Protein AF-T0RMU0-F1 (afdb_monomer_lite)

Secondary structure (DSSP, 8-state):
-------EEEEEE-TTT-SEEEEEEE-GGGGGSBHHHHHHHTT-----TTTTSSSS---EEETTEETTT-BHHHHTT-

Sequence (78 aa):
MRPSENFKELIIYGAASKSEVKHILITDEDLDIKLMDLLIDHGLPIASSCSGANICKLCMVTDEVISCQNTLRDYLKK

Structure (mmCIF, N/CA/C/O backbone):
data_AF-T0RMU0-F1
#
_entry.id   AF-T0RMU0-F1
#
loop_
_atom_site.group_PDB
_atom_site.id
_atom_site.type_symbol
_atom_site.label_atom_id
_atom_site.label_alt_id
_atom_site.label_comp_id
_atom_site.label_asym_id
_atom_site.label_entity_id
_atom_site.label_seq_id
_atom_site.pdbx_PDB_ins_code
_atom_site.Cartn_x
_atom_site.Cartn_y
_atom_site.Cartn_z
_atom_site.occupancy
_atom_site.B_iso_or_equiv
_atom_site.auth_seq_id
_atom_site.auth_comp_id
_atom_site.auth_asym_id
_atom_site.auth_atom_id
_atom_site.pdbx_PDB_model_num
ATOM 1 N N . MET A 1 1 ? -25.181 2.603 22.660 1.00 40.03 1 MET A N 1
ATOM 2 C CA . MET A 1 1 ? -23.777 2.947 22.364 1.00 40.03 1 MET A CA 1
ATOM 3 C C . MET A 1 1 ? -23.495 2.583 20.917 1.00 40.03 1 MET A C 1
ATOM 5 O O . MET A 1 1 ? -23.599 1.408 20.600 1.00 40.03 1 MET A O 1
ATOM 9 N N . ARG A 1 2 ? -23.208 3.549 20.037 1.00 51.06 2 ARG A N 1
ATOM 10 C CA . ARG A 1 2 ? -22.558 3.247 18.751 1.00 51.06 2 ARG A CA 1
ATOM 11 C C . ARG A 1 2 ? -21.054 3.341 19.012 1.00 51.06 2 ARG A C 1
ATOM 13 O O . ARG A 1 2 ? -20.655 4.380 19.541 1.00 51.06 2 ARG A O 1
ATOM 20 N N . PRO A 1 3 ? -20.257 2.287 18.782 1.00 54.59 3 PRO A N 1
ATOM 21 C CA . PRO A 1 3 ? -18.813 2.423 18.865 1.00 54.59 3 PRO A CA 1
ATOM 22 C C . PRO A 1 3 ? -18.390 3.449 17.815 1.00 54.59 3 PRO A C 1
ATOM 24 O O . PRO A 1 3 ? -18.914 3.470 16.703 1.00 54.59 3 PRO A O 1
ATOM 27 N N . SER A 1 4 ? -17.524 4.367 18.215 1.00 55.69 4 SER A N 1
ATOM 28 C CA . SER A 1 4 ? -16.899 5.344 17.337 1.00 55.69 4 SER A CA 1
ATOM 29 C C . SER A 1 4 ? -15.981 4.578 16.383 1.00 55.69 4 SER A C 1
ATOM 31 O O . SER A 1 4 ? -14.818 4.358 16.701 1.00 55.69 4 SER A O 1
ATOM 33 N N . GLU A 1 5 ? -16.514 4.085 15.268 1.00 59.12 5 GLU A N 1
ATOM 34 C CA . GLU A 1 5 ? -15.690 3.511 14.206 1.00 59.12 5 GLU A CA 1
ATOM 35 C C . GLU A 1 5 ? -14.795 4.634 13.666 1.00 59.12 5 GLU A C 1
ATOM 37 O O . GLU A 1 5 ? -15.274 5.637 13.128 1.00 59.12 5 GLU A O 1
ATOM 42 N N . ASN A 1 6 ? -13.488 4.519 13.907 1.00 68.38 6 ASN A N 1
ATOM 43 C CA . ASN A 1 6 ? -12.510 5.461 13.386 1.00 68.38 6 ASN A CA 1
ATOM 44 C C . ASN A 1 6 ? -12.276 5.132 11.915 1.00 68.38 6 ASN A C 1
ATOM 46 O O . ASN A 1 6 ? -11.398 4.350 11.566 1.00 68.38 6 ASN A O 1
ATOM 50 N N . PHE A 1 7 ? -13.063 5.749 11.043 1.00 70.25 7 PHE A N 1
ATOM 51 C CA . PHE A 1 7 ? -12.819 5.677 9.611 1.00 70.25 7 PHE A CA 1
ATOM 52 C C . PHE A 1 7 ? -11.651 6.593 9.251 1.00 70.25 7 PHE A C 1
ATOM 54 O O . PHE A 1 7 ? -11.668 7.791 9.549 1.00 70.25 7 PHE A O 1
ATOM 61 N N . LYS A 1 8 ? -10.631 6.031 8.604 1.00 80.00 8 LYS A N 1
ATOM 62 C CA . LYS A 1 8 ? -9.543 6.797 7.990 1.00 80.00 8 LYS A CA 1
ATOM 63 C C . LYS A 1 8 ? -9.687 6.736 6.480 1.00 80.00 8 LYS A C 1
ATOM 65 O O . LYS A 1 8 ? -10.063 5.708 5.935 1.00 80.00 8 LYS A O 1
ATOM 70 N N . GLU A 1 9 ? -9.381 7.830 5.798 1.00 81.81 9 GLU A N 1
ATOM 71 C CA . GLU A 1 9 ? -9.384 7.865 4.337 1.00 81.81 9 GLU A CA 1
ATOM 72 C C . GLU A 1 9 ? -7.946 7.833 3.818 1.00 81.81 9 GLU A C 1
ATOM 74 O O . GLU A 1 9 ? -7.091 8.605 4.255 1.00 81.81 9 GLU A O 1
ATOM 79 N N . LEU A 1 10 ? -7.682 6.922 2.886 1.00 82.94 10 LEU A N 1
ATOM 80 C CA . LEU A 1 10 ? -6.423 6.806 2.170 1.00 82.94 10 LEU A CA 1
ATOM 81 C C . LEU A 1 10 ? -6.633 7.265 0.729 1.0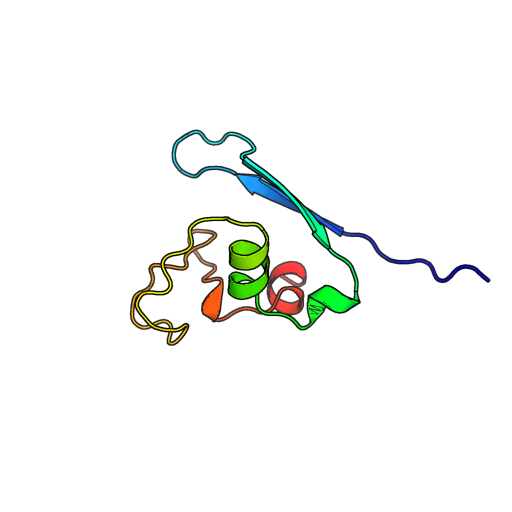0 82.94 10 LEU A C 1
ATOM 83 O O . LEU A 1 10 ? -7.338 6.622 -0.051 1.00 82.94 10 LEU A O 1
ATOM 87 N N . ILE A 1 11 ? -6.000 8.382 0.384 1.00 82.88 11 ILE A N 1
ATOM 88 C CA . ILE A 1 11 ? -6.055 8.974 -0.952 1.00 82.88 11 ILE A CA 1
ATOM 89 C C . ILE A 1 11 ? -4.797 8.570 -1.711 1.00 82.88 11 ILE A C 1
ATOM 91 O O . ILE A 1 11 ? -3.675 8.730 -1.229 1.00 82.88 11 ILE A O 1
ATOM 95 N N . ILE A 1 12 ? -4.988 8.036 -2.909 1.00 81.62 12 ILE A N 1
ATOM 96 C CA . ILE A 1 12 ? -3.932 7.455 -3.727 1.00 81.62 12 ILE A CA 1
ATOM 97 C C . ILE A 1 12 ? -3.731 8.334 -4.944 1.00 81.62 12 ILE A C 1
ATOM 99 O O . ILE A 1 12 ? -4.666 8.567 -5.709 1.00 81.62 12 ILE A O 1
ATOM 103 N N . TYR A 1 13 ? -2.493 8.774 -5.140 1.00 81.31 13 TYR A N 1
ATOM 104 C CA . TYR A 1 13 ? -2.102 9.642 -6.241 1.00 81.31 13 TYR A CA 1
ATOM 105 C C . TYR A 1 13 ? -1.297 8.865 -7.278 1.00 81.31 13 TYR A C 1
ATOM 107 O O . TYR A 1 13 ? -0.433 8.053 -6.945 1.00 81.31 13 TYR A O 1
ATOM 115 N N . GLY A 1 14 ? -1.555 9.130 -8.555 1.00 76.56 14 GLY A N 1
ATOM 116 C CA . GLY A 1 14 ? -0.770 8.564 -9.645 1.00 76.56 14 GLY A CA 1
ATOM 117 C C . GLY A 1 14 ? 0.595 9.243 -9.721 1.00 76.56 14 GLY A C 1
ATOM 1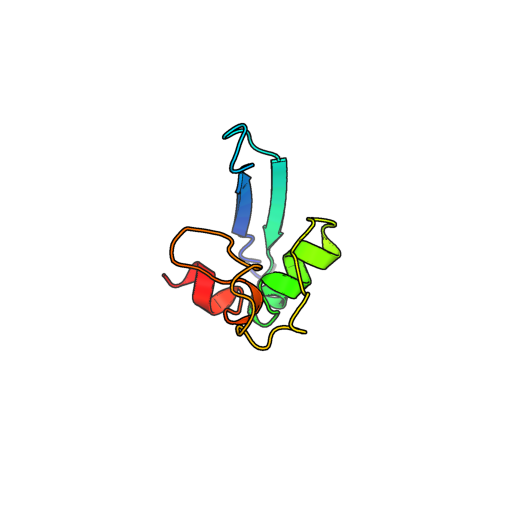18 O O . GLY A 1 14 ? 0.660 10.460 -9.860 1.00 76.56 14 GLY A O 1
ATOM 119 N N . ALA A 1 15 ? 1.691 8.482 -9.690 1.00 71.25 15 ALA A N 1
ATOM 120 C CA . ALA A 1 15 ? 3.044 9.052 -9.705 1.00 71.25 15 ALA A CA 1
ATOM 121 C C . ALA A 1 15 ? 3.327 9.935 -10.941 1.00 71.25 15 ALA A C 1
ATOM 123 O O . ALA A 1 15 ? 4.007 10.954 -10.836 1.00 71.25 15 ALA A O 1
ATOM 124 N N . ALA A 1 16 ? 2.779 9.568 -12.106 1.00 73.31 16 ALA A N 1
ATOM 125 C CA . ALA A 1 16 ? 2.992 10.294 -13.360 1.00 73.31 16 ALA A CA 1
ATOM 126 C C . ALA A 1 16 ? 2.096 11.537 -13.506 1.00 73.31 16 ALA A C 1
ATOM 128 O O . ALA A 1 16 ? 2.571 12.593 -13.916 1.00 73.31 16 ALA A O 1
ATOM 129 N N . SER A 1 17 ? 0.805 11.422 -13.182 1.00 78.75 17 SER A N 1
ATOM 130 C CA . SER A 1 17 ? -0.173 12.508 -13.350 1.00 78.75 17 SER A CA 1
ATOM 131 C C . SER A 1 17 ? -0.268 13.435 -12.139 1.00 78.75 17 SER A C 1
ATOM 133 O O . SER A 1 17 ? -0.818 14.527 -12.261 1.00 78.75 17 SER A O 1
ATOM 135 N N . LYS A 1 18 ? 0.218 12.994 -10.969 1.00 79.94 18 LYS A N 1
ATOM 136 C CA . LYS A 1 18 ? -0.006 13.614 -9.651 1.00 79.94 18 LYS A CA 1
ATOM 137 C C . LYS A 1 18 ? -1.485 13.859 -9.327 1.00 79.94 18 LYS A C 1
ATOM 139 O O . 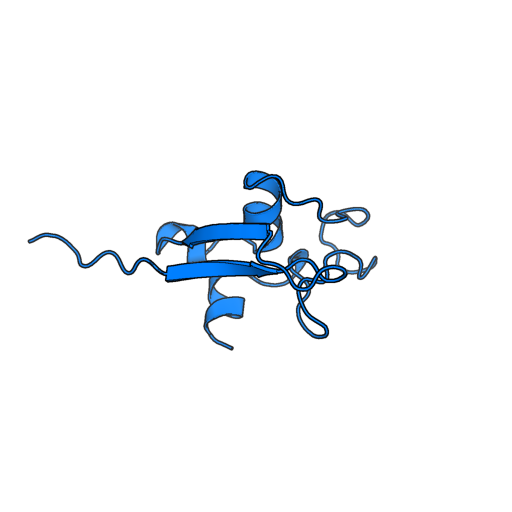LYS A 1 18 ? -1.803 14.656 -8.452 1.00 79.94 18 LYS A O 1
ATOM 144 N N . SER A 1 19 ? -2.386 13.185 -10.035 1.00 79.38 19 SER A N 1
ATOM 145 C CA . SER A 1 19 ? -3.825 13.277 -9.826 1.00 79.38 19 SER A CA 1
ATOM 146 C C . SER A 1 19 ? -4.279 12.225 -8.826 1.00 79.38 19 SER A C 1
ATOM 148 O O . SER A 1 19 ? -3.673 11.155 -8.732 1.00 79.38 19 SER A O 1
ATOM 150 N N . GLU A 1 20 ? -5.374 12.506 -8.131 1.00 86.06 20 GLU A N 1
ATOM 151 C CA . GLU A 1 20 ? -6.092 11.517 -7.331 1.00 86.06 20 GLU A CA 1
ATOM 152 C C . GLU A 1 20 ? -6.580 10.393 -8.256 1.00 86.06 20 GLU A C 1
ATOM 154 O O . GLU A 1 20 ? -7.230 10.631 -9.274 1.00 86.06 20 GLU A O 1
ATOM 159 N N . VAL A 1 21 ? -6.183 9.162 -7.946 1.00 83.69 21 VAL A N 1
ATOM 160 C CA . VAL A 1 21 ? -6.529 7.952 -8.702 1.00 83.69 21 VAL A CA 1
ATOM 161 C C . VAL A 1 21 ? -7.585 7.154 -7.956 1.00 83.69 21 VAL A C 1
ATOM 163 O O . VAL A 1 21 ? -8.462 6.562 -8.586 1.00 83.69 21 VAL A O 1
ATOM 166 N N . LYS A 1 22 ? -7.502 7.103 -6.620 1.00 84.44 22 LYS A N 1
ATOM 167 C CA . LYS A 1 22 ? -8.425 6.305 -5.814 1.00 84.44 22 LYS A CA 1
ATOM 168 C C . LYS A 1 22 ? -8.506 6.774 -4.368 1.00 84.44 22 LYS A C 1
ATOM 170 O O . LYS A 1 22 ? -7.517 7.232 -3.809 1.00 84.44 22 LYS A O 1
ATOM 175 N N . HIS A 1 23 ? -9.684 6.604 -3.782 1.00 87.00 23 HIS A N 1
ATOM 176 C CA . HIS A 1 23 ? -9.964 6.842 -2.372 1.00 87.00 23 HIS A CA 1
ATOM 177 C C . HIS A 1 23 ? -10.359 5.508 -1.750 1.00 87.00 23 HIS A C 1
ATOM 179 O O . HIS A 1 23 ? -11.211 4.800 -2.297 1.00 87.00 23 HIS A O 1
ATOM 185 N N . ILE A 1 24 ? -9.711 5.145 -0.648 1.00 87.50 24 ILE A N 1
ATOM 186 C CA . ILE A 1 24 ? -9.983 3.917 0.093 1.00 87.50 24 ILE A CA 1
ATOM 187 C C . ILE A 1 24 ? -10.359 4.303 1.519 1.00 87.50 24 ILE A C 1
ATOM 189 O O . ILE A 1 24 ? -9.596 4.974 2.212 1.00 87.50 24 ILE A O 1
ATOM 193 N N . LEU A 1 25 ? -11.545 3.879 1.944 1.00 86.81 25 LEU A N 1
ATOM 194 C CA . LEU A 1 25 ? -11.970 3.975 3.333 1.00 86.81 25 LEU A CA 1
ATOM 195 C C . LEU A 1 25 ? -11.376 2.802 4.099 1.00 86.81 25 LEU A C 1
ATOM 197 O O . LEU A 1 25 ? -11.543 1.654 3.705 1.00 86.81 25 LEU A O 1
ATOM 201 N N . ILE A 1 26 ? -10.672 3.126 5.172 1.00 87.12 26 ILE A N 1
ATOM 202 C CA . ILE A 1 26 ? -9.950 2.193 6.020 1.00 87.12 26 ILE A CA 1
ATOM 203 C C . ILE A 1 26 ? -10.662 2.132 7.359 1.00 87.12 26 ILE A C 1
ATOM 205 O O . ILE A 1 26 ? -10.886 3.163 8.003 1.00 87.12 26 ILE A O 1
ATOM 209 N N . THR A 1 27 ? -11.001 0.918 7.767 1.00 86.88 27 THR A N 1
ATOM 210 C CA . THR A 1 27 ? -11.579 0.618 9.074 1.00 86.88 27 THR A CA 1
ATOM 211 C C . THR A 1 27 ? -10.512 0.080 10.026 1.00 86.88 27 THR A C 1
ATOM 213 O O . THR A 1 27 ? -9.394 -0.248 9.620 1.00 86.88 27 THR A O 1
ATOM 216 N N . ASP A 1 28 ? -10.840 -0.026 11.314 1.00 83.69 28 ASP A N 1
ATOM 217 C CA . ASP A 1 28 ? -9.921 -0.606 12.298 1.00 83.69 28 ASP A CA 1
ATOM 218 C C . ASP A 1 28 ? -9.599 -2.087 12.002 1.00 83.69 28 ASP A C 1
ATOM 220 O O . ASP A 1 28 ? -8.517 -2.559 12.356 1.00 83.69 28 ASP A O 1
ATOM 224 N N . GLU A 1 29 ? -10.493 -2.800 11.307 1.00 83.81 29 GLU A N 1
ATOM 225 C CA . GLU A 1 29 ? -10.300 -4.193 10.883 1.00 83.81 29 GLU A CA 1
ATOM 226 C C . GLU A 1 29 ? -9.227 -4.316 9.788 1.00 83.81 29 GLU A C 1
ATOM 228 O O . GLU A 1 29 ? -8.470 -5.288 9.758 1.00 83.81 29 GLU A O 1
ATOM 233 N N . ASP A 1 30 ? -9.083 -3.288 8.948 1.00 84.06 30 ASP A N 1
ATOM 234 C CA 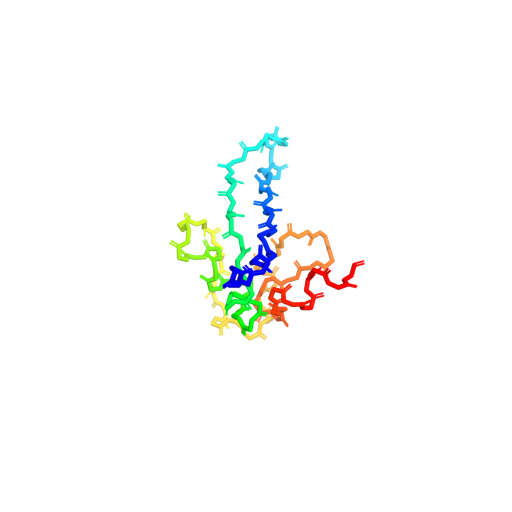. ASP A 1 30 ? -8.087 -3.251 7.874 1.00 84.06 30 ASP A CA 1
ATOM 235 C C . ASP A 1 30 ? -6.673 -2.939 8.395 1.00 84.06 30 ASP A C 1
ATOM 237 O O . ASP A 1 30 ? -5.673 -3.118 7.701 1.00 84.06 30 ASP A O 1
ATOM 241 N N . LEU A 1 31 ? -6.525 -2.476 9.639 1.00 84.06 31 LEU A N 1
ATOM 242 C CA . LEU A 1 31 ? -5.218 -2.062 10.157 1.00 84.06 31 LEU A CA 1
ATOM 243 C C . LEU A 1 31 ? -4.193 -3.205 10.198 1.00 84.06 31 LEU A C 1
ATOM 245 O O . LEU A 1 31 ? -2.992 -2.944 10.086 1.00 84.06 31 LEU A O 1
ATOM 249 N N . ASP A 1 32 ? -4.654 -4.445 10.360 1.00 85.38 32 ASP A N 1
ATOM 250 C CA . ASP A 1 32 ? -3.801 -5.633 10.447 1.00 85.38 32 ASP A CA 1
ATOM 251 C C . ASP A 1 32 ? -3.465 -6.259 9.079 1.00 85.38 32 ASP A C 1
ATOM 253 O O . ASP A 1 32 ? -2.577 -7.114 9.007 1.00 85.38 32 ASP A O 1
ATOM 257 N N . ILE A 1 33 ? -4.097 -5.821 7.981 1.00 87.06 33 ILE A N 1
ATOM 258 C CA . ILE A 1 33 ? -3.756 -6.312 6.639 1.00 87.06 33 ILE A CA 1
ATOM 259 C C . ILE A 1 33 ? -2.537 -5.582 6.060 1.00 87.06 33 ILE A C 1
ATOM 261 O O . ILE A 1 33 ? -2.178 -4.459 6.444 1.00 87.06 33 ILE A O 1
ATOM 265 N N . LYS A 1 34 ? -1.844 -6.243 5.124 1.00 85.38 34 LYS A N 1
ATOM 266 C CA . LYS A 1 34 ? -0.728 -5.614 4.414 1.00 85.38 34 LYS A CA 1
ATOM 267 C C . LYS A 1 34 ? -1.244 -4.555 3.455 1.00 85.38 34 LYS A C 1
ATOM 269 O O . LYS A 1 34 ? -2.227 -4.763 2.748 1.00 85.38 34 LYS A O 1
ATOM 274 N N . LEU A 1 35 ? -0.486 -3.466 3.339 1.00 84.69 35 LEU A N 1
ATOM 275 C CA . LEU A 1 35 ? -0.788 -2.390 2.398 1.00 84.69 35 LEU A CA 1
ATOM 276 C C . LEU A 1 35 ? -0.848 -2.899 0.954 1.00 84.69 35 LEU A C 1
ATOM 278 O O . LEU A 1 35 ? -1.681 -2.451 0.179 1.00 84.69 35 LEU A O 1
ATOM 282 N N . MET A 1 36 ? -0.007 -3.871 0.599 1.00 84.69 36 MET A N 1
ATOM 283 C CA . MET A 1 36 ? -0.046 -4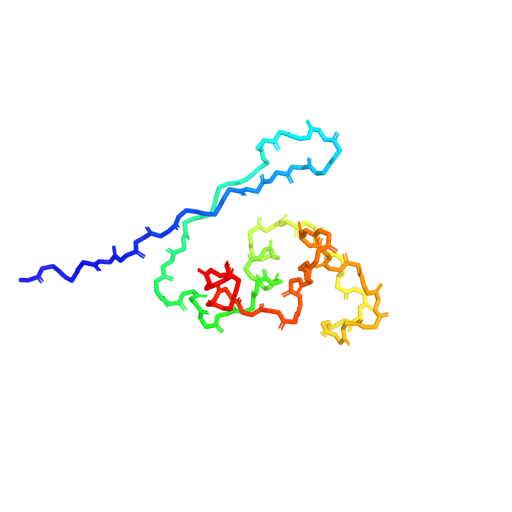.482 -0.731 1.00 84.69 36 MET A CA 1
ATOM 284 C C . MET A 1 36 ? -1.373 -5.195 -0.997 1.00 84.69 36 MET A C 1
ATOM 286 O O . MET A 1 36 ? -1.925 -5.034 -2.080 1.00 84.69 36 MET A O 1
ATOM 290 N N . ASP A 1 37 ? -1.876 -5.953 -0.023 1.00 84.88 37 ASP A N 1
ATOM 291 C CA . ASP A 1 37 ? -3.085 -6.760 -0.193 1.00 84.88 37 ASP A CA 1
ATOM 292 C C . ASP A 1 37 ? -4.317 -5.857 -0.315 1.00 84.88 37 ASP A C 1
ATOM 294 O O . ASP A 1 37 ? -5.107 -6.045 -1.236 1.00 84.88 37 ASP A O 1
ATOM 298 N N . LEU A 1 38 ? -4.406 -4.799 0.507 1.00 87.12 38 LEU A N 1
ATOM 299 C CA . LEU A 1 38 ? -5.431 -3.757 0.367 1.00 87.12 38 LEU A CA 1
ATOM 300 C C . LEU A 1 38 ? -5.411 -3.149 -1.044 1.00 87.12 38 LEU A C 1
ATOM 302 O O . LEU A 1 38 ? -6.431 -3.047 -1.719 1.00 87.12 38 LEU A O 1
ATOM 306 N N . LEU A 1 39 ? -4.237 -2.725 -1.512 1.00 84.62 39 LEU A N 1
ATOM 307 C CA . LEU A 1 39 ? -4.123 -2.043 -2.798 1.00 84.62 39 LEU A CA 1
ATOM 308 C C . LEU A 1 39 ? -4.472 -2.981 -3.970 1.00 84.62 39 LEU A C 1
ATOM 310 O O . LEU A 1 39 ? -5.126 -2.540 -4.916 1.00 84.62 39 LEU A O 1
ATOM 314 N N . ILE A 1 40 ? -4.103 -4.265 -3.890 1.00 83.69 40 ILE A N 1
ATOM 315 C CA . ILE A 1 40 ? -4.480 -5.290 -4.877 1.00 83.69 40 ILE A CA 1
ATOM 316 C C . ILE A 1 40 ? -5.991 -5.540 -4.868 1.00 83.69 40 ILE A C 1
ATOM 318 O O . ILE A 1 40 ? -6.586 -5.590 -5.944 1.00 83.69 40 ILE A O 1
ATOM 322 N N . ASP A 1 41 ? -6.615 -5.664 -3.694 1.00 86.75 41 ASP A N 1
ATOM 323 C CA . ASP A 1 41 ? -8.064 -5.881 -3.567 1.00 86.75 41 ASP A CA 1
ATOM 324 C C . ASP A 1 41 ? -8.859 -4.702 -4.149 1.00 86.75 41 ASP A C 1
ATOM 326 O O . ASP A 1 41 ? -9.817 -4.861 -4.906 1.00 86.75 41 ASP A O 1
ATOM 330 N N . HIS A 1 42 ? -8.345 -3.488 -3.949 1.00 85.69 42 HIS A N 1
ATOM 331 C CA . HIS A 1 42 ? -8.849 -2.285 -4.599 1.00 85.69 42 HIS A CA 1
ATOM 332 C C . HIS A 1 42 ? -8.362 -2.117 -6.053 1.00 85.69 42 HIS A C 1
ATOM 334 O O . HIS A 1 42 ? -8.517 -1.039 -6.630 1.00 85.69 42 HIS A O 1
ATOM 340 N N . GLY A 1 43 ? -7.825 -3.150 -6.700 1.00 80.56 43 GLY A N 1
ATOM 341 C CA . GLY A 1 43 ? -7.526 -3.165 -8.135 1.00 80.56 43 GLY A CA 1
ATOM 342 C C . GLY A 1 43 ? -6.414 -2.210 -8.571 1.00 80.56 43 GLY A C 1
ATOM 343 O O . GLY A 1 43 ? -6.373 -1.811 -9.736 1.00 80.56 43 GLY A O 1
ATOM 344 N N . LEU A 1 44 ? -5.529 -1.808 -7.658 1.00 81.94 44 LEU A N 1
ATOM 345 C CA . LEU A 1 44 ? -4.368 -0.996 -7.998 1.00 81.94 44 LEU A CA 1
ATOM 346 C C . LEU A 1 44 ? -3.221 -1.908 -8.431 1.00 81.94 44 LEU A C 1
ATOM 348 O O . LEU A 1 44 ? -2.850 -2.828 -7.698 1.00 81.94 44 LEU A O 1
ATOM 352 N N . PRO A 1 45 ? -2.643 -1.672 -9.621 1.00 71.00 45 PRO A N 1
ATOM 353 C CA . PRO A 1 45 ? -1.618 -2.540 -10.170 1.00 71.00 45 PRO A CA 1
ATOM 354 C C . PRO A 1 45 ? -0.313 -2.353 -9.396 1.00 71.00 45 PRO A C 1
ATOM 356 O O . PRO A 1 45 ? 0.494 -1.476 -9.699 1.00 71.00 45 PRO A O 1
ATOM 359 N N . ILE A 1 46 ? -0.098 -3.204 -8.397 1.00 73.44 46 ILE A N 1
ATOM 360 C CA . ILE A 1 46 ? 1.172 -3.300 -7.684 1.00 73.44 46 ILE A CA 1
ATOM 361 C C . ILE A 1 46 ? 1.936 -4.502 -8.207 1.00 73.44 46 ILE A C 1
ATOM 363 O O . ILE A 1 46 ? 1.447 -5.631 -8.227 1.00 73.44 46 ILE A O 1
ATOM 367 N N . ALA A 1 47 ? 3.171 -4.256 -8.626 1.00 66.06 47 ALA A N 1
ATOM 3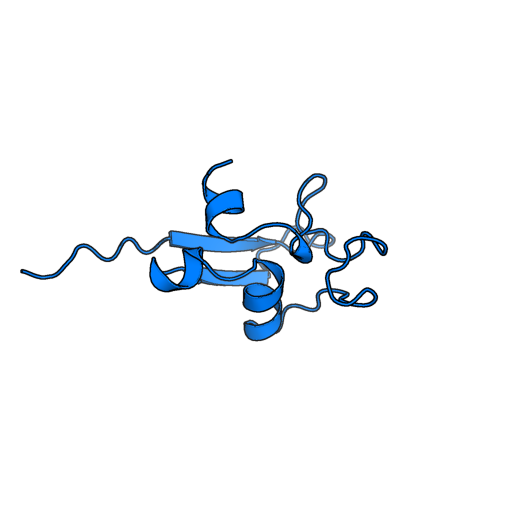68 C CA . ALA A 1 47 ? 4.053 -5.293 -9.121 1.00 66.06 47 ALA A CA 1
ATOM 369 C C . ALA A 1 47 ? 4.476 -6.228 -7.975 1.00 66.06 47 ALA A C 1
ATOM 371 O O . ALA A 1 47 ? 5.460 -5.969 -7.289 1.00 66.06 47 ALA A O 1
ATOM 372 N N . SER A 1 48 ? 3.760 -7.339 -7.786 1.00 63.31 48 SER A N 1
ATOM 373 C CA . SER A 1 48 ? 4.124 -8.414 -6.848 1.00 63.31 48 SER A CA 1
ATOM 374 C C . SER A 1 48 ? 4.978 -9.492 -7.529 1.00 63.31 48 SER A C 1
ATOM 376 O O . SER A 1 48 ? 4.777 -10.693 -7.369 1.00 63.31 48 SER A O 1
ATOM 378 N N . SER A 1 49 ? 5.972 -9.076 -8.320 1.00 70.12 49 SER A N 1
ATOM 379 C CA . SER A 1 49 ? 6.864 -10.013 -9.023 1.00 70.12 49 SER A CA 1
ATOM 380 C C . SER A 1 49 ? 7.738 -10.840 -8.074 1.00 70.12 49 SER A C 1
ATOM 382 O O . SER A 1 49 ? 8.290 -11.860 -8.474 1.00 70.12 49 SER A O 1
ATOM 384 N N . CYS A 1 50 ? 7.851 -10.419 -6.811 1.00 72.62 50 CYS A N 1
ATOM 385 C CA . CYS A 1 50 ? 8.614 -11.107 -5.780 1.00 72.62 50 CYS A CA 1
ATOM 386 C C . CYS A 1 50 ? 7.767 -11.717 -4.654 1.00 72.62 50 CYS A C 1
ATOM 388 O O . CYS A 1 50 ? 8.316 -12.003 -3.592 1.00 72.62 50 CYS A O 1
ATOM 390 N N . SER A 1 51 ? 6.454 -11.908 -4.847 1.00 70.75 51 SER A N 1
ATOM 391 C CA . SER A 1 51 ? 5.559 -12.510 -3.834 1.00 70.75 51 SER A CA 1
ATOM 392 C C . SER A 1 51 ? 5.678 -11.853 -2.446 1.00 70.75 51 SER A C 1
ATOM 394 O O . SER A 1 51 ? 5.667 -12.513 -1.412 1.00 70.75 51 SER A O 1
ATOM 396 N N . GLY A 1 52 ? 5.887 -10.535 -2.419 1.00 70.12 52 GLY A N 1
ATOM 397 C CA . GLY A 1 52 ? 6.064 -9.763 -1.190 1.00 70.12 52 GLY A CA 1
ATOM 398 C C . GLY A 1 52 ? 7.389 -9.949 -0.434 1.00 70.12 52 GLY A C 1
ATOM 399 O O . GLY A 1 52 ? 7.543 -9.388 0.652 1.00 70.12 52 GLY A O 1
ATOM 400 N N . ALA A 1 53 ? 8.378 -10.642 -1.011 1.00 73.38 53 ALA A N 1
ATOM 401 C CA . ALA A 1 53 ? 9.705 -10.848 -0.416 1.00 73.38 53 ALA A CA 1
ATOM 402 C C . ALA A 1 53 ? 10.621 -9.605 -0.439 1.00 73.38 53 ALA A C 1
ATOM 404 O O . ALA A 1 53 ? 11.764 -9.677 0.002 1.00 73.38 53 ALA A O 1
ATOM 405 N N . ASN A 1 54 ? 10.157 -8.471 -0.982 1.00 76.31 54 ASN A N 1
ATOM 406 C CA . ASN A 1 54 ? 10.894 -7.199 -1.072 1.00 76.31 54 ASN A CA 1
ATOM 407 C C . ASN A 1 54 ? 12.226 -7.231 -1.859 1.00 76.31 54 ASN A C 1
ATOM 409 O O . ASN A 1 54 ? 12.962 -6.249 -1.899 1.00 76.31 54 ASN A O 1
ATOM 413 N N . ILE A 1 55 ? 12.540 -8.324 -2.553 1.00 72.88 55 ILE A N 1
ATOM 414 C CA . ILE A 1 55 ? 13.747 -8.404 -3.392 1.00 72.88 55 ILE A CA 1
ATOM 415 C C . ILE A 1 55 ? 13.611 -7.596 -4.689 1.00 72.88 55 ILE A C 1
ATOM 417 O O . ILE A 1 55 ? 14.602 -7.124 -5.235 1.00 72.88 55 ILE A O 1
ATOM 421 N N . CYS A 1 56 ? 12.378 -7.417 -5.172 1.00 74.12 56 CYS A N 1
ATOM 422 C CA . CYS A 1 56 ? 12.099 -6.746 -6.436 1.00 74.12 56 CYS A CA 1
ATOM 423 C C . CYS A 1 56 ? 12.064 -5.217 -6.315 1.00 74.12 56 CYS A C 1
ATOM 425 O O . CYS A 1 56 ? 12.298 -4.533 -7.305 1.00 74.12 56 CYS A O 1
ATOM 427 N N . LYS A 1 57 ? 11.773 -4.678 -5.120 1.00 73.12 57 LYS A N 1
ATOM 428 C CA . LYS A 1 57 ? 11.590 -3.235 -4.856 1.00 73.12 57 LYS A CA 1
ATOM 429 C C . LYS A 1 57 ? 10.542 -2.541 -5.745 1.00 73.12 57 LYS A C 1
ATOM 431 O O . LYS A 1 57 ? 10.538 -1.321 -5.845 1.00 73.12 57 LYS A O 1
ATOM 436 N N . LEU A 1 58 ? 9.644 -3.304 -6.373 1.00 71.50 58 LEU A N 1
ATOM 437 C CA . LEU A 1 58 ? 8.643 -2.768 -7.303 1.00 71.50 58 LEU A CA 1
ATOM 438 C C . LEU A 1 58 ? 7.323 -2.384 -6.619 1.00 71.50 58 LEU A C 1
ATOM 440 O O . LEU A 1 58 ? 6.539 -1.637 -7.192 1.00 71.50 58 LEU A O 1
ATOM 444 N N . CYS A 1 59 ? 7.064 -2.860 -5.395 1.00 75.12 59 CYS A N 1
ATOM 445 C CA . CYS A 1 59 ? 5.836 -2.559 -4.647 1.00 75.12 59 CYS A CA 1
ATOM 446 C C . CYS A 1 59 ? 5.891 -1.197 -3.919 1.00 75.12 59 CYS A C 1
ATOM 448 O O . CYS A 1 59 ? 5.358 -1.059 -2.814 1.00 75.12 59 CYS A O 1
ATOM 450 N N . MET A 1 60 ? 6.602 -0.222 -4.480 1.00 73.25 60 MET A N 1
ATOM 451 C CA . MET A 1 60 ? 6.847 1.083 -3.869 1.00 73.25 60 MET A CA 1
ATOM 452 C C . MET A 1 60 ? 5.588 1.959 -3.960 1.00 73.25 60 MET A C 1
ATOM 454 O O . MET A 1 60 ? 5.013 2.102 -5.035 1.00 73.25 60 MET A O 1
ATOM 458 N N . VAL A 1 61 ? 5.142 2.505 -2.826 1.00 75.31 61 VAL A N 1
ATOM 459 C CA . VAL A 1 61 ? 3.953 3.381 -2.723 1.00 75.31 61 VAL A CA 1
ATOM 460 C C . VAL A 1 61 ? 4.366 4.841 -2.568 1.00 75.31 61 VAL A C 1
ATOM 462 O O . VAL A 1 61 ? 3.708 5.735 -3.086 1.00 75.31 61 VAL A O 1
ATOM 465 N N . THR A 1 62 ? 5.484 5.072 -1.887 1.00 72.31 62 THR A N 1
ATOM 466 C CA . THR A 1 62 ? 6.199 6.351 -1.822 1.00 72.31 62 THR A CA 1
ATOM 467 C C . THR A 1 62 ? 7.697 6.062 -1.877 1.00 72.31 62 THR A C 1
ATOM 469 O O . THR A 1 62 ? 8.088 4.907 -1.706 1.00 72.31 62 THR A O 1
ATOM 472 N N . ASP A 1 63 ? 8.535 7.087 -2.052 1.00 69.50 63 ASP A N 1
ATOM 473 C CA . ASP A 1 63 ? 9.997 6.943 -2.190 1.00 69.50 63 ASP A CA 1
ATOM 474 C C . ASP A 1 63 ? 10.663 6.118 -1.065 1.00 69.50 63 ASP A C 1
ATOM 476 O O . ASP A 1 63 ? 11.724 5.527 -1.264 1.00 69.50 63 ASP A O 1
ATOM 480 N N . GLU A 1 64 ? 10.019 6.017 0.103 1.00 72.12 64 GLU A N 1
ATOM 481 C CA . GLU A 1 64 ? 10.525 5.298 1.279 1.00 72.12 64 GLU A CA 1
ATOM 482 C C . GLU A 1 64 ? 9.637 4.124 1.735 1.00 72.12 64 GLU A C 1
ATOM 484 O O . GLU A 1 64 ? 10.022 3.363 2.628 1.00 72.12 64 GLU A O 1
ATOM 489 N N . VAL A 1 65 ? 8.441 3.955 1.156 1.00 75.81 65 VAL A N 1
ATOM 490 C CA . VAL A 1 65 ? 7.458 2.960 1.613 1.00 75.81 65 VAL A CA 1
ATOM 491 C C . VAL A 1 65 ? 7.248 1.882 0.565 1.00 75.81 65 VAL A C 1
ATOM 493 O O . VAL A 1 65 ? 6.789 2.133 -0.547 1.00 75.81 65 VAL A O 1
ATOM 496 N N . ILE A 1 66 ? 7.493 0.639 0.973 1.00 79.19 66 ILE A N 1
ATOM 497 C CA . ILE A 1 66 ? 7.220 -0.552 0.171 1.00 79.19 66 ILE A CA 1
ATOM 498 C C . ILE A 1 66 ? 5.997 -1.267 0.753 1.00 79.19 66 ILE A C 1
ATOM 500 O O . ILE A 1 66 ? 6.039 -1.775 1.877 1.00 79.19 66 ILE A O 1
ATOM 504 N N . SER A 1 67 ? 4.911 -1.326 -0.021 1.00 78.12 67 SER A N 1
ATOM 505 C CA . SER A 1 67 ? 3.609 -1.867 0.409 1.00 78.12 67 SER A CA 1
ATOM 506 C C . SER A 1 67 ? 3.661 -3.316 0.884 1.00 78.12 67 SER A C 1
ATOM 508 O O . SER A 1 67 ? 2.908 -3.701 1.772 1.00 78.12 67 SER A O 1
ATOM 510 N N . CYS A 1 68 ? 4.554 -4.139 0.332 1.00 76.50 68 CYS A N 1
ATOM 511 C CA . CYS A 1 68 ? 4.611 -5.561 0.668 1.00 76.50 68 CYS A CA 1
ATOM 512 C C . CYS A 1 68 ? 5.262 -5.870 2.032 1.00 76.50 68 CYS A C 1
ATOM 514 O O . CYS A 1 68 ? 5.190 -7.007 2.512 1.00 76.50 68 CYS A O 1
ATOM 516 N N . GLN A 1 69 ? 5.902 -4.872 2.651 1.00 81.50 69 GLN A N 1
ATOM 517 C CA . GLN A 1 69 ? 6.609 -4.985 3.933 1.00 81.50 69 GLN A CA 1
ATOM 518 C C . GLN A 1 69 ? 5.927 -4.232 5.077 1.00 81.50 69 GLN A C 1
ATOM 520 O O . GLN A 1 69 ? 6.319 -4.416 6.222 1.00 81.50 69 GLN A O 1
ATOM 525 N N . ASN A 1 70 ? 4.928 -3.398 4.784 1.00 82.50 70 ASN A N 1
ATOM 526 C CA . ASN A 1 70 ? 4.261 -2.574 5.786 1.00 82.50 70 ASN A CA 1
ATOM 527 C C . ASN A 1 70 ? 2.795 -2.995 5.914 1.00 82.50 70 ASN A C 1
ATOM 529 O O . ASN A 1 70 ? 2.097 -3.174 4.910 1.00 82.50 70 ASN A O 1
ATOM 533 N N . THR A 1 71 ? 2.332 -3.143 7.153 1.00 85.25 71 THR A N 1
ATOM 534 C CA . THR A 1 71 ? 0.894 -3.192 7.440 1.00 85.25 71 THR A CA 1
ATOM 535 C C . THR A 1 71 ? 0.297 -1.793 7.308 1.00 85.25 71 THR A C 1
ATOM 537 O O . THR A 1 71 ? 1.021 -0.792 7.363 1.00 85.25 71 THR A O 1
ATOM 540 N N . LEU A 1 72 ? -1.024 -1.697 7.151 1.00 84.12 72 LEU A N 1
ATOM 541 C CA . LEU A 1 72 ? -1.700 -0.398 7.197 1.00 84.12 72 LEU A CA 1
ATOM 542 C C . LEU A 1 72 ? -1.451 0.314 8.524 1.00 84.12 72 LEU A C 1
ATOM 544 O O . LEU A 1 72 ? -1.214 1.520 8.539 1.00 84.12 72 LEU A O 1
ATOM 548 N N . ARG A 1 73 ? -1.465 -0.427 9.638 1.00 84.88 73 ARG A N 1
ATOM 549 C CA . ARG A 1 73 ? -1.159 0.119 10.961 1.00 84.88 73 ARG A CA 1
ATOM 550 C C . ARG A 1 73 ? 0.212 0.786 11.000 1.00 84.88 73 ARG A C 1
ATOM 552 O O . ARG A 1 73 ? 0.321 1.878 11.553 1.00 84.88 73 ARG A O 1
ATOM 559 N N . ASP A 1 74 ? 1.237 0.144 10.446 1.00 83.44 74 ASP A N 1
ATOM 560 C CA . ASP A 1 74 ? 2.600 0.686 10.439 1.00 83.44 74 ASP A CA 1
ATOM 561 C C . ASP A 1 74 ? 2.710 1.911 9.532 1.00 83.44 74 ASP A C 1
ATOM 563 O O . ASP A 1 74 ? 3.355 2.893 9.896 1.00 83.44 74 ASP A O 1
ATOM 567 N N . TYR A 1 75 ? 2.034 1.877 8.381 1.00 82.88 75 TYR A N 1
ATOM 568 C CA . TYR A 1 75 ? 1.973 3.009 7.463 1.00 82.88 75 TYR A CA 1
ATOM 569 C C . TYR A 1 75 ? 1.295 4.232 8.096 1.00 82.88 75 TYR A C 1
ATOM 571 O O . TYR A 1 75 ? 1.809 5.337 7.992 1.00 82.88 75 TYR A O 1
ATOM 579 N N . LEU A 1 76 ? 0.182 4.033 8.806 1.00 78.81 76 LEU A N 1
ATOM 580 C CA . LEU A 1 76 ? -0.606 5.106 9.424 1.00 78.81 76 LEU A CA 1
ATOM 581 C C . LEU A 1 76 ? -0.018 5.655 10.735 1.00 78.81 76 LEU A C 1
ATOM 583 O O . LEU A 1 76 ? -0.565 6.613 11.283 1.00 78.81 76 LEU A O 1
ATOM 587 N N . LYS A 1 77 ? 1.018 5.014 11.292 1.00 77.38 77 LYS A N 1
ATOM 588 C CA . LYS A 1 77 ? 1.724 5.462 12.507 1.00 77.38 77 LYS A CA 1
ATOM 589 C C . LYS A 1 77 ? 2.973 6.298 12.215 1.00 77.38 77 LYS A C 1
ATOM 591 O O . LYS A 1 77 ? 3.506 6.884 13.157 1.00 77.38 77 LYS A O 1
ATOM 596 N N . LYS A 1 78 ? 3.461 6.286 10.973 1.00 58.78 78 LYS A N 1
ATOM 597 C CA . LYS A 1 78 ? 4.551 7.151 10.509 1.00 58.78 78 LYS A CA 1
ATOM 598 C C . LYS A 1 78 ? 4.022 8.536 10.167 1.00 58.78 78 LYS A C 1
ATOM 600 O O . LYS A 1 78 ? 4.779 9.493 10.428 1.00 58.78 78 LYS A O 1
#

Foldseek 3Di:
DPPPWPWDKDFAADPVPRDTDDIDIDTPVQQQPFQLVVCVVVVNDQPCVPVLPCPVVRQDRDPPDRRSPDGNNRVVVD

pLDDT: mean 77.2, std 9.28, range [40.03, 87.5]

Radius of gyration: 13.25 Å; chains: 1; bounding box: 38×26×36 Å